Protein AF-A0A6M3L745-F1 (afdb_monomer_lite)

Secondary structure (DSSP, 8-state):
---HHHHHHHHTT----SSEEEEEEEE-S-GGG-TT-PEEEEEEEE---S---STTTTHHHHHHHHHHSTT-SEEEE--SSS-EEEEEEEEEEEEEEEEETTEEEEEEEEEEEEEEE----PPSSHHHHHTTPPP------EEEEE-TTSTTSTT-S--SS-EEEEE-

Sequence (168 aa):
GVDLSLDIANSLNAPYRAEGMLFKLSIGDYNNRTKGKPFVFWSYITHGYGGARTKSAKAVKAERAGTWIPQCDWVAMSHDHVVNVAPDVDFVPDNRGIVKDGFLSGKITAHRKMLVKTNAFLKWGGYAEMGGFPPSDLTTPLIQLLTPQSKLWETYPDKARKAVKVIV

pLDDT: mean 84.64, std 7.26, range [55.03, 94.38]

Structure (mmCIF, N/CA/C/O backbone):
data_AF-A0A6M3L745-F1
#
_entry.id   AF-A0A6M3L745-F1
#
loop_
_atom_site.group_PDB
_atom_site.id
_atom_site.type_symbol
_atom_site.label_atom_id
_atom_site.label_alt_id
_atom_site.label_comp_id
_atom_site.label_asym_id
_atom_site.label_entity_id
_atom_site.label_seq_id
_atom_site.pdbx_PDB_ins_code
_atom_site.Cartn_x
_atom_site.Cartn_y
_atom_site.Cartn_z
_atom_site.occupancy
_atom_site.B_iso_or_equiv
_atom_site.auth_seq_id
_atom_site.auth_comp_id
_atom_site.auth_asym_id
_atom_site.auth_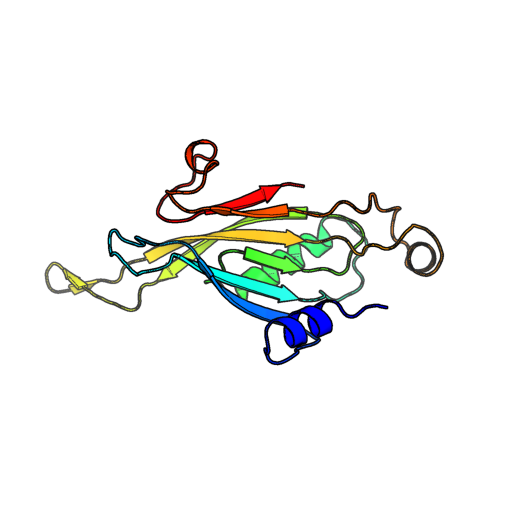atom_id
_atom_site.pdbx_PDB_model_num
ATOM 1 N N . GLY A 1 1 ? 2.906 -11.777 -23.168 1.00 55.03 1 GLY A N 1
ATOM 2 C CA . GLY A 1 1 ? 3.376 -11.911 -21.775 1.00 55.03 1 GLY A CA 1
ATOM 3 C C . GLY A 1 1 ? 2.353 -12.711 -21.001 1.00 55.03 1 GLY A C 1
ATOM 4 O O . GLY A 1 1 ? 1.221 -12.776 -21.459 1.00 55.03 1 GLY A O 1
ATOM 5 N N . VAL A 1 2 ? 2.744 -13.335 -19.890 1.00 64.19 2 VAL A N 1
ATOM 6 C CA . VAL A 1 2 ? 1.796 -14.006 -18.984 1.00 64.19 2 VAL A CA 1
ATOM 7 C C . VAL A 1 2 ? 0.968 -12.935 -18.278 1.00 64.19 2 VAL A C 1
ATOM 9 O O . VAL A 1 2 ? 1.536 -11.988 -17.732 1.00 64.19 2 VAL A O 1
ATOM 12 N N . ASP A 1 3 ? -0.355 -13.064 -18.319 1.00 71.44 3 ASP A N 1
ATOM 13 C CA . ASP A 1 3 ? -1.262 -12.172 -17.605 1.00 71.44 3 ASP A CA 1
ATOM 14 C C . ASP A 1 3 ? -1.564 -12.744 -16.219 1.00 71.44 3 ASP A C 1
ATOM 16 O O . ASP A 1 3 ? -2.533 -13.470 -16.006 1.00 71.44 3 ASP A O 1
ATOM 20 N N . LEU A 1 4 ? -0.703 -12.407 -15.260 1.00 68.38 4 LEU A N 1
ATOM 21 C CA . LEU A 1 4 ? -0.836 -12.876 -13.881 1.00 68.38 4 LEU A CA 1
ATOM 22 C C . LEU A 1 4 ? -2.155 -12.430 -13.234 1.00 68.38 4 LEU A C 1
ATOM 24 O O . LEU A 1 4 ? -2.658 -13.108 -12.343 1.00 68.38 4 LEU A O 1
ATOM 28 N N . SER A 1 5 ? -2.734 -11.308 -13.672 1.00 71.69 5 SER A N 1
ATOM 29 C CA . SER A 1 5 ? -4.024 -10.843 -13.160 1.00 71.69 5 SER A CA 1
ATOM 30 C C . SER A 1 5 ? -5.160 -11.751 -13.631 1.00 71.69 5 SER A C 1
ATOM 32 O O . SER A 1 5 ? -6.083 -12.003 -12.859 1.00 71.69 5 SER A O 1
ATOM 34 N N . LEU A 1 6 ? -5.078 -12.281 -14.857 1.00 79.69 6 LEU A N 1
ATOM 35 C CA . LEU A 1 6 ? -6.014 -13.281 -15.377 1.00 79.69 6 LEU A CA 1
ATOM 36 C C . LEU A 1 6 ? -5.876 -14.608 -14.631 1.00 79.69 6 LEU A C 1
ATOM 38 O O . LEU A 1 6 ? -6.881 -15.176 -14.208 1.00 79.69 6 LEU A O 1
ATOM 42 N N . ASP A 1 7 ? -4.647 -15.063 -14.392 1.00 82.00 7 ASP A N 1
ATOM 43 C CA . ASP A 1 7 ? -4.391 -16.310 -13.663 1.00 82.00 7 ASP A CA 1
ATOM 44 C C . ASP A 1 7 ? -4.892 -16.241 -12.212 1.00 82.00 7 ASP A C 1
ATOM 46 O O . ASP A 1 7 ? -5.526 -17.180 -11.719 1.00 82.00 7 ASP A O 1
ATOM 50 N N . ILE A 1 8 ? -4.668 -15.110 -11.531 1.00 76.31 8 ILE A N 1
ATOM 51 C CA . ILE A 1 8 ? -5.182 -14.859 -10.177 1.00 76.31 8 ILE A CA 1
ATOM 52 C C . ILE A 1 8 ? -6.710 -14.793 -10.187 1.00 76.31 8 ILE A C 1
ATOM 54 O O . ILE A 1 8 ? -7.345 -15.422 -9.342 1.00 76.31 8 ILE A O 1
ATOM 58 N N . ALA A 1 9 ? -7.310 -14.064 -11.132 1.00 81.62 9 ALA A N 1
ATOM 59 C CA . ALA A 1 9 ? -8.762 -13.955 -11.248 1.00 81.62 9 ALA A CA 1
ATOM 60 C C . ALA A 1 9 ? -9.411 -15.332 -11.458 1.00 81.62 9 ALA A C 1
ATOM 62 O O . ALA A 1 9 ? -10.344 -15.683 -10.737 1.00 81.62 9 ALA A O 1
ATOM 63 N N . ASN A 1 10 ? -8.852 -16.152 -12.353 1.00 86.31 10 ASN A N 1
ATOM 64 C CA . ASN A 1 10 ? -9.305 -17.521 -12.594 1.00 86.31 10 ASN A CA 1
ATOM 65 C C . ASN A 1 10 ? -9.157 -18.399 -11.344 1.00 86.31 10 ASN A C 1
ATOM 67 O O . ASN A 1 10 ? -10.099 -19.086 -10.955 1.00 86.31 10 ASN A O 1
ATOM 71 N N . SER A 1 11 ? -8.002 -18.338 -10.676 1.00 85.81 11 SER A N 1
ATOM 72 C CA . SER A 1 11 ? -7.726 -19.133 -9.469 1.00 85.81 11 SER A CA 1
ATOM 73 C C . SER A 1 11 ? -8.633 -18.760 -8.293 1.00 85.81 11 SER A C 1
ATOM 75 O O . SER A 1 11 ? -8.997 -19.616 -7.490 1.00 85.81 11 SER A O 1
ATOM 77 N N . LEU A 1 12 ? -9.001 -17.482 -8.182 1.00 81.25 12 LEU A N 1
ATOM 78 C CA . LEU A 1 12 ? -9.892 -16.966 -7.142 1.00 81.25 12 LEU A CA 1
ATOM 79 C C . LEU A 1 12 ? -11.374 -17.012 -7.538 1.00 81.25 12 LEU A C 1
ATOM 81 O O . LEU A 1 12 ? -12.217 -16.623 -6.729 1.00 81.25 12 LEU A O 1
ATOM 85 N N . ASN A 1 13 ? -11.695 -17.459 -8.758 1.00 85.19 13 ASN A N 1
ATOM 86 C CA . ASN A 1 13 ? -13.029 -17.369 -9.353 1.00 85.19 13 ASN A CA 1
ATOM 87 C C . ASN A 1 13 ? -13.633 -15.951 -9.230 1.00 85.19 13 ASN A C 1
ATOM 89 O O . ASN A 1 13 ? -14.792 -15.768 -8.851 1.00 85.19 13 ASN A O 1
ATOM 93 N N . ALA A 1 14 ? -12.810 -14.934 -9.491 1.00 79.81 14 ALA A N 1
ATOM 94 C CA . ALA A 1 14 ? -13.161 -13.523 -9.412 1.00 79.81 14 ALA A CA 1
ATOM 95 C C . ALA A 1 14 ? -13.202 -12.890 -10.816 1.00 79.81 14 ALA A C 1
ATOM 97 O O . ALA A 1 14 ? -12.489 -13.345 -11.710 1.00 79.81 14 ALA A O 1
ATOM 98 N N . PRO A 1 15 ? -13.994 -11.822 -11.038 1.00 81.50 15 PRO A N 1
ATOM 99 C CA . PRO A 1 15 ? -13.997 -11.114 -12.313 1.00 81.50 15 PRO A CA 1
ATOM 100 C C . PRO A 1 15 ? -12.605 -10.580 -12.663 1.00 81.50 15 PRO A C 1
ATOM 102 O O . PRO A 1 15 ? -12.002 -9.837 -11.886 1.00 81.50 15 PRO A O 1
ATOM 105 N N . TYR A 1 16 ? -12.119 -10.925 -13.852 1.00 81.19 16 TYR A N 1
ATOM 106 C CA . TYR A 1 16 ? -10.879 -10.372 -14.379 1.00 81.19 16 TYR A CA 1
ATOM 107 C C . TYR A 1 16 ? -11.068 -8.902 -14.776 1.00 81.19 16 TYR A C 1
ATOM 109 O O . TYR A 1 16 ? -12.038 -8.542 -15.447 1.00 81.19 16 TYR A O 1
ATOM 117 N N . ARG A 1 17 ? -10.123 -8.049 -14.369 1.00 78.56 17 ARG A N 1
ATOM 118 C CA . ARG A 1 17 ? -10.044 -6.640 -14.769 1.00 78.56 17 ARG A CA 1
ATOM 119 C C . ARG A 1 17 ? -8.616 -6.286 -15.152 1.00 78.56 17 ARG A C 1
ATOM 121 O O . ARG A 1 17 ? -7.735 -6.263 -14.296 1.00 78.56 17 ARG A O 1
ATOM 128 N N . ALA A 1 18 ? -8.410 -5.983 -16.428 1.00 75.25 18 ALA A N 1
ATOM 129 C CA . ALA A 1 18 ? -7.088 -5.728 -16.989 1.00 75.25 18 ALA A CA 1
ATOM 130 C C . ALA A 1 18 ? -6.465 -4.406 -16.503 1.00 75.25 18 ALA A C 1
ATOM 132 O O . ALA A 1 18 ? -5.245 -4.280 -16.423 1.00 75.25 18 ALA A O 1
ATOM 133 N N . GLU A 1 19 ? -7.284 -3.398 -16.183 1.00 80.44 19 GLU A N 1
ATOM 134 C CA . GLU A 1 19 ? -6.805 -2.025 -15.962 1.00 80.44 19 GLU A CA 1
ATOM 135 C C . GLU A 1 19 ? -6.378 -1.761 -14.512 1.00 80.44 19 GLU A C 1
ATOM 137 O O . GLU A 1 19 ? -5.488 -0.949 -14.223 1.00 80.44 19 GLU A O 1
ATOM 142 N N . GLY A 1 20 ? -7.036 -2.437 -13.577 1.00 81.38 20 GLY A N 1
ATOM 143 C CA . GLY A 1 20 ? -6.809 -2.266 -12.156 1.00 81.38 20 GLY A CA 1
ATOM 144 C C . GLY A 1 20 ? -7.847 -2.988 -11.317 1.00 81.38 20 GLY A C 1
ATOM 145 O O . GLY A 1 20 ? -8.923 -3.362 -11.788 1.00 81.38 20 GLY A O 1
ATOM 146 N N . MET A 1 21 ? -7.507 -3.190 -10.051 1.00 84.12 21 MET A N 1
ATOM 147 C CA . MET A 1 21 ? -8.254 -4.073 -9.175 1.00 84.12 21 MET A CA 1
ATOM 148 C C . MET A 1 21 ? -8.259 -3.552 -7.745 1.00 84.12 21 MET A C 1
ATOM 150 O O . MET A 1 21 ? -7.210 -3.288 -7.157 1.00 84.12 21 MET A O 1
ATOM 154 N N . LEU A 1 22 ? -9.467 -3.390 -7.206 1.00 87.25 22 LEU A N 1
ATOM 155 C CA . LEU A 1 22 ? -9.713 -3.086 -5.802 1.00 87.25 22 LEU A CA 1
ATOM 156 C C . LEU A 1 22 ? -10.032 -4.396 -5.084 1.00 87.25 22 LEU A C 1
ATOM 158 O O . LEU A 1 22 ? -11.028 -5.048 -5.395 1.00 87.25 22 LEU A O 1
ATOM 162 N N . PHE A 1 23 ? -9.207 -4.765 -4.114 1.00 85.06 23 PHE A N 1
ATOM 163 C CA . PHE A 1 23 ? -9.375 -5.987 -3.347 1.00 85.06 23 PHE A CA 1
ATOM 164 C C . PHE A 1 23 ? -9.746 -5.713 -1.904 1.00 85.06 23 PHE A C 1
ATOM 166 O O . PHE A 1 23 ? -9.253 -4.777 -1.274 1.00 85.06 23 PHE A O 1
ATOM 173 N N . LYS A 1 24 ? -10.556 -6.624 -1.366 1.00 90.56 24 LYS A N 1
ATOM 174 C CA . LYS A 1 24 ? -10.838 -6.751 0.058 1.00 90.56 24 LYS A CA 1
ATOM 175 C C . LYS A 1 24 ? -10.308 -8.091 0.550 1.00 90.56 24 LYS A C 1
ATOM 177 O O . LYS A 1 24 ? -10.914 -9.129 0.300 1.00 90.56 24 LYS A O 1
ATOM 182 N N . LEU A 1 25 ? -9.211 -8.069 1.291 1.00 89.75 25 LEU A N 1
ATOM 183 C CA . LEU A 1 25 ? -8.631 -9.258 1.907 1.00 89.75 25 LEU A CA 1
ATOM 184 C C . LEU A 1 25 ? -9.111 -9.358 3.352 1.00 89.75 25 LEU A C 1
ATOM 186 O O . LEU A 1 25 ? -8.969 -8.412 4.120 1.00 89.75 25 LEU A O 1
ATOM 190 N N . SER A 1 26 ? -9.705 -10.491 3.722 1.00 91.31 26 SER A N 1
ATOM 191 C CA . SER A 1 26 ? -10.168 -10.750 5.090 1.00 91.31 26 SER A CA 1
ATOM 192 C C . SER A 1 26 ? -9.352 -11.896 5.678 1.00 91.31 26 SER A C 1
ATOM 194 O O . SER A 1 26 ? -9.469 -13.022 5.207 1.00 91.31 26 SER A O 1
ATOM 196 N N . ILE A 1 27 ? -8.505 -11.606 6.666 1.00 88.88 27 ILE A N 1
ATOM 197 C CA . ILE A 1 27 ? -7.562 -12.571 7.248 1.00 88.88 27 ILE A CA 1
ATOM 198 C C . ILE A 1 27 ? -7.554 -12.505 8.778 1.00 88.88 27 ILE A C 1
ATOM 200 O O . ILE A 1 27 ? -7.837 -11.465 9.375 1.00 88.88 27 ILE A O 1
ATOM 204 N N . GLY A 1 28 ? -7.187 -13.617 9.412 1.00 86.69 28 GLY A N 1
ATOM 205 C CA . GLY A 1 28 ? -7.104 -13.726 10.868 1.00 86.69 28 GLY A CA 1
ATOM 206 C C . GLY A 1 28 ? -8.467 -13.758 11.564 1.00 86.69 28 GLY A C 1
ATOM 207 O O . GLY A 1 28 ? -9.504 -13.957 10.935 1.00 86.69 28 GLY A O 1
ATOM 208 N N . ASP A 1 29 ? -8.446 -13.569 12.880 1.00 88.12 29 ASP A N 1
ATOM 209 C CA . ASP A 1 29 ? -9.623 -13.587 13.752 1.00 88.12 29 ASP A CA 1
ATOM 210 C C . ASP A 1 29 ? -9.425 -12.608 14.927 1.00 88.12 29 ASP A C 1
ATOM 212 O O . ASP A 1 29 ? -8.327 -12.093 15.137 1.00 88.12 29 ASP A O 1
ATOM 216 N N . TYR A 1 30 ? -10.472 -12.362 15.714 1.00 86.81 30 TYR A N 1
ATOM 217 C CA . TYR A 1 30 ? -10.471 -11.490 16.891 1.00 86.81 30 TYR A CA 1
ATOM 218 C C . TYR A 1 30 ? -10.254 -10.004 16.588 1.00 86.81 30 TYR A C 1
ATOM 220 O O . TYR A 1 30 ? -9.797 -9.238 17.445 1.00 86.81 30 TYR A O 1
ATOM 228 N N . ASN A 1 31 ? -10.650 -9.550 15.399 1.00 83.62 31 ASN A N 1
ATOM 229 C CA . ASN A 1 31 ? -10.696 -8.125 15.109 1.00 83.62 31 ASN A CA 1
ATOM 230 C C . ASN A 1 31 ? -11.631 -7.416 16.107 1.00 83.62 31 ASN A C 1
ATOM 232 O O . ASN A 1 31 ? -12.753 -7.857 16.366 1.00 83.62 31 ASN A O 1
ATOM 236 N N . ASN A 1 32 ? -11.144 -6.329 16.709 1.00 81.62 32 ASN A N 1
ATOM 237 C CA . ASN A 1 32 ? -11.826 -5.597 17.777 1.00 81.62 32 ASN A CA 1
ATOM 238 C C . ASN A 1 32 ? -12.306 -6.501 18.935 1.00 81.62 32 ASN A C 1
ATOM 240 O O . ASN A 1 32 ? -13.418 -6.343 19.436 1.00 81.62 32 ASN A O 1
ATOM 244 N N . ARG A 1 33 ? -11.479 -7.483 19.331 1.00 80.69 33 ARG A N 1
ATOM 245 C CA . ARG A 1 33 ? -11.756 -8.445 20.419 1.00 80.69 33 ARG A CA 1
ATOM 246 C C . ARG A 1 33 ? -13.007 -9.308 20.194 1.00 80.69 33 ARG A C 1
ATOM 248 O O . ARG A 1 33 ? -13.498 -9.928 21.131 1.00 80.69 33 ARG A O 1
ATOM 255 N N . THR A 1 34 ? -13.520 -9.363 18.966 1.00 86.06 34 THR A N 1
ATOM 256 C CA . THR A 1 34 ? -14.723 -10.128 18.630 1.00 86.06 34 THR A CA 1
ATOM 257 C C . THR A 1 34 ? -14.328 -11.417 17.919 1.00 86.06 34 THR A C 1
ATOM 259 O O . THR A 1 34 ? -13.787 -11.373 16.817 1.00 86.06 34 THR A O 1
ATOM 262 N N . LYS A 1 35 ?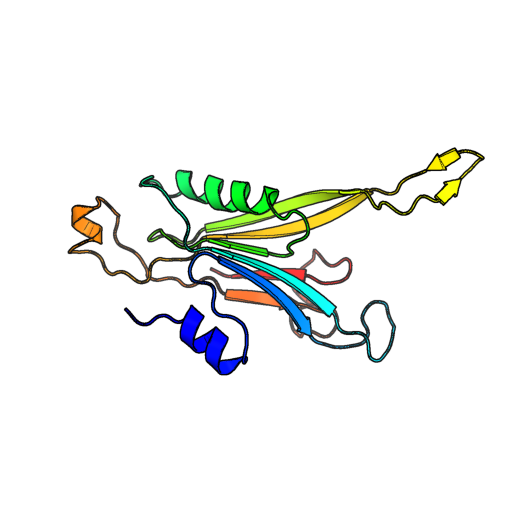 -14.604 -12.567 18.541 1.00 89.19 35 LYS A N 1
ATOM 263 C CA . LYS A 1 35 ? -14.358 -13.888 17.943 1.00 89.19 35 LYS A CA 1
ATOM 264 C C . LYS A 1 35 ? -15.168 -14.066 16.650 1.00 89.19 35 LYS A C 1
ATOM 266 O O . LYS A 1 35 ? -16.318 -13.635 16.574 1.00 89.19 35 LYS A O 1
ATOM 271 N N . GLY A 1 36 ? -14.579 -14.707 15.647 1.00 88.88 36 GLY A N 1
ATOM 272 C CA . GLY A 1 36 ? -15.146 -14.898 14.311 1.00 88.88 36 GLY A CA 1
ATOM 273 C C . GLY A 1 36 ? -15.104 -13.655 13.412 1.00 88.88 36 GLY A C 1
ATOM 274 O O . GLY A 1 36 ? -15.713 -13.664 12.341 1.00 88.88 36 GLY A O 1
ATOM 275 N N . LYS A 1 37 ? -14.444 -12.563 13.826 1.00 90.69 37 LYS A N 1
ATOM 276 C CA . LYS A 1 37 ? -14.330 -11.339 13.017 1.00 90.69 37 LYS A CA 1
ATOM 277 C C . LYS A 1 37 ? -12.912 -11.201 12.455 1.00 90.69 37 LYS A C 1
ATOM 279 O O . LYS A 1 37 ? -11.987 -10.945 13.228 1.00 90.69 37 LYS A O 1
ATOM 284 N N . PRO A 1 38 ? -12.732 -11.294 11.124 1.00 92.00 38 PRO A N 1
ATOM 285 C CA . PRO A 1 38 ? -11.421 -11.146 10.509 1.00 92.00 38 PRO A CA 1
ATOM 286 C C . PRO A 1 38 ? -10.970 -9.683 10.460 1.00 92.00 38 PRO A C 1
ATOM 288 O O . PRO A 1 38 ? -11.773 -8.740 10.509 1.00 92.00 38 PRO A O 1
ATOM 291 N N . PHE A 1 39 ? -9.663 -9.489 10.307 1.00 91.81 39 PHE A N 1
ATOM 292 C CA . PHE A 1 39 ? -9.093 -8.209 9.909 1.00 91.81 39 PHE A CA 1
ATOM 293 C C . PHE A 1 39 ? -9.301 -8.018 8.413 1.00 91.81 39 PHE A C 1
ATOM 295 O O . PHE A 1 39 ? -9.008 -8.903 7.614 1.00 91.81 39 PHE A O 1
ATOM 302 N N . VAL A 1 40 ? -9.821 -6.853 8.038 1.00 91.94 40 VAL A N 1
ATOM 303 C CA . VAL A 1 40 ? -10.079 -6.501 6.640 1.00 91.94 40 VAL A CA 1
ATOM 304 C C . VAL A 1 40 ? -8.991 -5.558 6.167 1.00 91.94 40 VAL A C 1
ATOM 306 O O . VAL A 1 40 ? -8.769 -4.539 6.819 1.00 91.94 40 VAL A O 1
ATOM 309 N N . PHE A 1 41 ? -8.374 -5.860 5.032 1.00 92.19 41 PHE A N 1
ATOM 310 C CA . PHE A 1 41 ? -7.435 -5.001 4.326 1.00 92.19 41 PHE A CA 1
ATOM 311 C C . PHE A 1 41 ? -8.002 -4.642 2.957 1.00 92.19 41 PHE A C 1
ATOM 313 O O . PHE A 1 41 ? -8.455 -5.522 2.226 1.00 92.19 41 PHE A O 1
ATOM 320 N N . TRP A 1 42 ? -7.974 -3.361 2.620 1.00 93.69 42 TRP A N 1
ATOM 321 C CA . TRP A 1 42 ? -8.352 -2.863 1.304 1.00 93.69 42 TRP A CA 1
ATOM 322 C C . TRP A 1 42 ? -7.112 -2.489 0.515 1.00 93.69 42 TRP A C 1
ATOM 324 O O . TRP A 1 42 ? -6.204 -1.852 1.052 1.00 93.69 42 TRP A O 1
ATOM 334 N N . SER A 1 43 ? -7.074 -2.858 -0.759 1.00 92.81 43 SER A N 1
ATOM 335 C CA . SER A 1 43 ? -5.959 -2.499 -1.622 1.00 92.81 43 SER A CA 1
ATOM 336 C C . SER A 1 43 ? -6.373 -2.188 -3.036 1.00 92.81 43 SER A C 1
ATOM 338 O O . SER A 1 43 ? -7.323 -2.764 -3.551 1.00 92.81 43 SER A O 1
ATOM 340 N N . TYR A 1 44 ? -5.626 -1.296 -3.674 1.00 91.88 44 TYR A N 1
ATOM 341 C CA . TYR A 1 44 ? -5.819 -0.971 -5.078 1.00 91.88 44 TYR A CA 1
ATOM 342 C C . TYR A 1 44 ? -4.537 -1.232 -5.855 1.00 91.88 44 TYR A C 1
ATOM 344 O O . TYR A 1 44 ? -3.471 -0.782 -5.442 1.00 91.88 44 TYR A O 1
ATOM 352 N N . ILE A 1 45 ? -4.632 -1.953 -6.968 1.00 89.62 45 ILE A N 1
ATOM 353 C CA . ILE A 1 45 ? -3.501 -2.228 -7.857 1.00 89.62 45 ILE A CA 1
ATOM 354 C C . ILE A 1 45 ? -3.847 -1.761 -9.264 1.00 89.62 45 ILE A C 1
ATOM 356 O O . ILE A 1 45 ? -4.952 -2.012 -9.735 1.00 89.62 45 ILE A O 1
ATOM 360 N N . THR A 1 46 ? -2.915 -1.111 -9.956 1.00 87.38 46 THR A N 1
ATOM 361 C CA . THR A 1 46 ? -3.086 -0.731 -11.366 1.00 87.38 46 THR A CA 1
ATOM 362 C C . THR A 1 46 ? -1.761 -0.776 -12.128 1.00 87.38 46 THR A C 1
ATOM 364 O O . THR A 1 46 ? -0.685 -0.661 -11.539 1.00 87.38 46 THR A O 1
ATOM 367 N N . HIS A 1 47 ? -1.827 -0.946 -13.452 1.00 81.56 47 HIS A N 1
ATOM 368 C CA . HIS A 1 47 ? -0.647 -1.018 -14.318 1.00 81.56 47 HIS A CA 1
ATOM 369 C C . HIS A 1 47 ? 0.165 0.284 -14.357 1.00 81.56 47 HIS A C 1
ATOM 371 O O . HIS A 1 47 ? 1.337 0.235 -14.691 1.00 81.56 47 HIS A O 1
ATOM 377 N N . GLY A 1 48 ? -0.418 1.426 -13.985 1.00 78.00 48 GLY A N 1
ATOM 378 C CA . GLY A 1 48 ? 0.223 2.730 -14.146 1.00 78.00 48 GLY A CA 1
ATOM 379 C C . GLY A 1 48 ? 0.144 3.243 -15.587 1.00 78.00 48 GLY A C 1
ATOM 380 O O . GLY A 1 48 ? -0.361 2.581 -16.487 1.00 78.00 48 GLY A O 1
ATOM 381 N N . TYR A 1 49 ? 0.545 4.497 -15.796 1.00 78.19 49 TYR A N 1
ATOM 382 C CA . TYR A 1 49 ? 0.402 5.169 -17.093 1.00 78.19 49 TYR A CA 1
ATOM 383 C C . TYR A 1 49 ? 1.478 6.240 -17.321 1.00 78.19 49 TYR A C 1
ATOM 385 O O . TYR A 1 49 ? 2.172 6.683 -16.397 1.00 78.19 49 TYR A O 1
ATOM 393 N N . GLY A 1 50 ? 1.592 6.712 -18.567 1.00 76.19 50 GLY A N 1
ATOM 394 C CA . GLY A 1 50 ? 2.423 7.840 -19.020 1.00 76.19 50 GLY A CA 1
ATOM 395 C C . GLY A 1 50 ? 3.933 7.570 -19.148 1.00 76.19 50 GLY A C 1
ATOM 396 O O . GLY A 1 50 ? 4.430 6.532 -18.733 1.00 76.19 50 GLY A O 1
ATOM 397 N N . GLY A 1 51 ? 4.683 8.535 -19.696 1.00 72.88 51 GLY A N 1
ATOM 398 C CA . GLY A 1 51 ? 6.069 8.335 -20.167 1.00 72.88 51 GLY A CA 1
ATOM 399 C C . GLY A 1 51 ? 7.198 8.954 -19.330 1.00 72.88 51 GLY A C 1
ATOM 400 O O . GLY A 1 51 ? 8.280 9.183 -19.857 1.00 72.88 51 GLY A O 1
ATOM 401 N N . ALA A 1 52 ? 6.968 9.289 -18.058 1.00 73.88 52 ALA A N 1
ATOM 402 C CA . ALA A 1 52 ? 8.034 9.859 -17.225 1.00 73.88 52 ALA A CA 1
ATOM 403 C C . ALA A 1 52 ? 9.170 8.841 -16.983 1.00 73.88 52 ALA A C 1
ATOM 405 O O . ALA A 1 52 ? 8.901 7.678 -16.697 1.00 73.88 52 ALA A O 1
ATOM 406 N N . ARG A 1 53 ? 10.426 9.290 -17.100 1.00 73.31 53 ARG A N 1
ATOM 407 C CA . ARG A 1 53 ? 11.628 8.428 -17.107 1.00 73.31 53 ARG A CA 1
ATOM 408 C C . ARG A 1 53 ? 12.470 8.510 -15.831 1.00 73.31 53 ARG A C 1
ATOM 410 O O . ARG A 1 53 ? 13.433 7.769 -15.671 1.00 73.31 53 ARG A O 1
ATOM 417 N N . THR A 1 54 ? 12.132 9.420 -14.920 1.00 77.00 54 THR A N 1
ATOM 418 C CA . THR A 1 54 ? 12.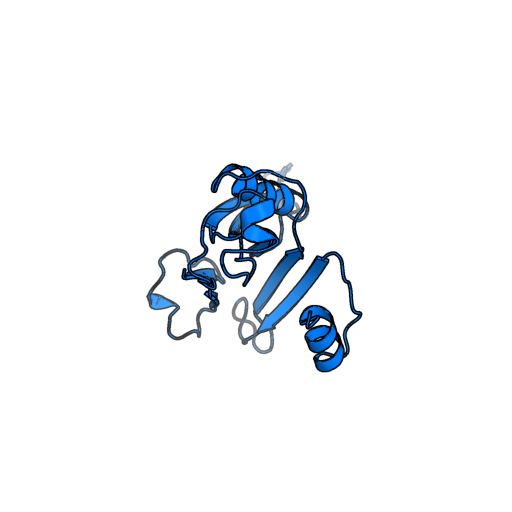865 9.605 -13.661 1.00 77.00 54 THR A CA 1
ATOM 419 C C . THR A 1 54 ? 12.226 8.798 -12.535 1.00 77.00 54 THR A C 1
ATOM 421 O O . THR A 1 54 ? 11.008 8.610 -12.496 1.00 77.00 54 THR A O 1
ATOM 424 N N . LYS A 1 55 ? 13.053 8.334 -11.587 1.00 74.00 55 LYS A N 1
ATOM 425 C CA . LYS A 1 55 ? 12.626 7.467 -10.473 1.00 74.00 55 LYS A CA 1
ATOM 426 C C . LYS A 1 55 ? 11.438 8.060 -9.697 1.00 74.00 55 LYS A C 1
ATOM 428 O O . LYS A 1 55 ? 10.464 7.351 -9.437 1.00 74.00 55 LYS A O 1
ATOM 433 N N . SER A 1 56 ? 11.496 9.363 -9.407 1.00 76.44 56 SER A N 1
ATOM 434 C CA . SER A 1 56 ? 10.543 10.064 -8.536 1.00 76.44 56 SER A CA 1
ATOM 435 C C . SER A 1 56 ? 9.279 10.567 -9.238 1.00 76.44 56 SER A C 1
ATOM 437 O O . SER A 1 56 ? 8.221 10.579 -8.618 1.00 76.44 56 SER A O 1
ATOM 439 N N . ALA A 1 57 ? 9.325 10.916 -10.532 1.00 75.44 57 ALA A N 1
ATOM 440 C CA . ALA A 1 57 ? 8.162 11.476 -11.249 1.00 75.44 57 ALA A CA 1
ATOM 441 C C . ALA A 1 57 ? 6.950 10.528 -11.301 1.00 75.44 57 ALA A C 1
ATOM 443 O O . ALA A 1 57 ? 5.832 10.915 -11.639 1.00 75.44 57 ALA A O 1
ATOM 444 N N . LYS A 1 58 ? 7.186 9.258 -10.996 1.00 74.12 58 LYS A N 1
ATOM 445 C CA . LYS A 1 58 ? 6.202 8.187 -11.049 1.00 74.12 58 LYS A CA 1
ATOM 446 C C . LYS A 1 58 ? 5.751 7.724 -9.671 1.00 74.12 58 LYS A C 1
ATOM 448 O O . LYS A 1 58 ? 4.631 7.242 -9.557 1.00 74.12 58 LYS A O 1
ATOM 453 N N . ALA A 1 59 ? 6.547 7.974 -8.629 1.00 83.69 59 ALA A N 1
ATOM 454 C CA . ALA A 1 59 ? 6.083 7.873 -7.245 1.00 83.69 59 ALA A CA 1
ATOM 455 C C . ALA A 1 59 ? 4.878 8.806 -7.009 1.00 83.69 59 ALA A C 1
ATOM 457 O O . ALA A 1 59 ? 3.874 8.384 -6.447 1.00 83.69 59 ALA A O 1
ATOM 458 N N . VAL A 1 60 ? 4.909 10.005 -7.605 1.00 87.50 60 VAL A N 1
ATOM 459 C CA . VAL A 1 60 ? 3.787 10.967 -7.620 1.00 87.50 60 VAL A CA 1
ATOM 460 C C . VAL A 1 60 ? 2.496 10.366 -8.199 1.00 87.50 60 VAL A C 1
ATOM 462 O O . VAL A 1 60 ? 1.389 10.760 -7.840 1.00 87.50 60 VAL A O 1
ATOM 465 N N . LYS A 1 61 ? 2.590 9.390 -9.112 1.00 86.56 61 LYS A N 1
ATOM 466 C CA . LYS A 1 61 ? 1.395 8.736 -9.667 1.00 86.56 61 LYS A CA 1
ATOM 467 C C . LYS A 1 61 ? 0.799 7.720 -8.706 1.00 86.56 61 LYS A C 1
ATOM 469 O O . LYS A 1 61 ? -0.422 7.640 -8.626 1.00 86.56 61 LYS A O 1
ATOM 474 N N . ALA A 1 62 ? 1.639 6.983 -7.979 1.00 88.31 62 ALA A N 1
ATOM 475 C CA . ALA A 1 62 ? 1.179 6.106 -6.908 1.00 88.31 62 ALA A CA 1
ATOM 476 C C . ALA A 1 62 ? 0.487 6.921 -5.803 1.00 88.31 62 ALA A C 1
ATOM 478 O O . ALA A 1 62 ? -0.603 6.551 -5.380 1.00 88.31 62 ALA A O 1
ATOM 479 N N . GLU A 1 63 ? 1.051 8.074 -5.433 1.00 90.81 63 GLU A N 1
ATOM 480 C CA . GLU A 1 63 ? 0.420 9.055 -4.537 1.00 90.81 63 GLU A CA 1
ATOM 481 C C . GLU A 1 63 ? -0.937 9.525 -5.072 1.00 90.81 63 GLU A C 1
ATOM 483 O O . GLU A 1 63 ? -1.951 9.400 -4.390 1.00 90.81 63 GLU A O 1
ATOM 488 N N . ARG A 1 64 ? -1.003 9.953 -6.339 1.00 90.19 64 ARG A N 1
ATOM 489 C CA . ARG A 1 64 ? -2.267 10.366 -6.963 1.00 90.19 64 ARG A CA 1
ATOM 490 C C . ARG A 1 64 ? -3.310 9.247 -7.004 1.00 90.19 64 ARG A C 1
ATOM 492 O O . ARG A 1 64 ? -4.484 9.523 -6.809 1.00 90.19 64 ARG A O 1
ATOM 499 N N . ALA A 1 65 ? -2.916 7.999 -7.250 1.00 89.19 65 ALA A N 1
ATOM 500 C CA . ALA A 1 65 ? -3.840 6.868 -7.160 1.00 89.19 65 ALA A CA 1
ATOM 501 C C . ALA A 1 65 ? -4.294 6.616 -5.712 1.00 89.19 65 ALA A C 1
ATOM 503 O O . ALA A 1 65 ? -5.447 6.255 -5.479 1.00 89.19 65 ALA A O 1
ATOM 504 N N . GLY A 1 66 ? -3.409 6.860 -4.742 1.00 90.12 66 GLY A N 1
ATOM 505 C CA . GLY A 1 66 ? -3.707 6.851 -3.313 1.00 90.12 66 GLY A CA 1
ATOM 506 C C . GLY A 1 66 ? -4.851 7.784 -2.919 1.00 90.12 66 GLY A C 1
ATOM 507 O O . GLY A 1 66 ? -5.644 7.415 -2.052 1.00 90.12 66 GLY A O 1
ATOM 508 N N . THR A 1 67 ? -4.989 8.935 -3.585 1.00 90.69 67 THR A N 1
ATOM 509 C CA . THR A 1 67 ? -6.064 9.901 -3.298 1.00 90.69 67 THR A CA 1
ATOM 510 C C . THR A 1 67 ? -7.414 9.516 -3.902 1.00 90.69 67 THR A C 1
ATOM 512 O O . THR A 1 67 ? -8.448 9.965 -3.413 1.00 90.69 67 THR A O 1
ATOM 515 N N . TRP A 1 68 ? -7.449 8.659 -4.929 1.00 89.31 68 TRP A N 1
ATOM 516 C CA . TRP A 1 68 ? -8.708 8.210 -5.541 1.00 89.31 68 TRP A CA 1
ATOM 517 C C . TRP A 1 68 ? -9.513 7.305 -4.613 1.00 89.31 68 TRP A C 1
ATOM 519 O O . TRP A 1 68 ? -10.742 7.336 -4.625 1.00 89.31 68 TRP A O 1
ATOM 529 N N . ILE A 1 69 ? -8.815 6.486 -3.822 1.00 85.88 69 ILE A N 1
ATOM 530 C CA . ILE A 1 69 ? -9.419 5.529 -2.894 1.00 85.88 69 ILE A CA 1
ATOM 531 C C . ILE A 1 69 ? -8.731 5.688 -1.529 1.00 85.88 69 ILE A C 1
ATOM 533 O O . ILE A 1 69 ? -7.862 4.888 -1.162 1.00 85.88 69 ILE A O 1
ATOM 537 N N . PRO A 1 70 ? -9.100 6.726 -0.752 1.00 84.31 70 PRO A N 1
ATOM 538 C CA . PRO A 1 70 ? -8.387 7.096 0.468 1.00 84.31 70 PRO A CA 1
ATOM 539 C C . PRO A 1 70 ? -8.379 5.982 1.531 1.00 84.31 70 PRO A C 1
ATOM 541 O O . PRO A 1 70 ? -7.449 5.845 2.315 1.00 84.31 70 PRO A O 1
ATOM 544 N N . GLN A 1 71 ? -9.390 5.115 1.513 1.00 87.44 71 GLN A N 1
ATOM 545 C CA . GLN A 1 71 ? -9.593 4.060 2.510 1.00 87.44 71 GLN A CA 1
ATOM 546 C C . GLN A 1 71 ? -8.755 2.791 2.264 1.00 87.44 71 GLN A C 1
ATOM 548 O O . GLN A 1 71 ? -8.807 1.863 3.073 1.00 87.44 71 GLN A O 1
ATOM 553 N N . CYS A 1 72 ? -7.990 2.719 1.170 1.00 93.25 72 CYS A N 1
ATOM 554 C CA . CYS A 1 72 ? -7.066 1.609 0.937 1.00 93.25 72 CYS A CA 1
ATOM 555 C C . CYS A 1 72 ? -5.926 1.616 1.964 1.00 93.25 72 CYS A C 1
ATOM 557 O O . CYS A 1 72 ? -5.352 2.660 2.262 1.00 93.25 72 CYS A O 1
ATOM 559 N N . ASP A 1 73 ? -5.569 0.444 2.485 1.00 93.38 73 ASP A N 1
ATOM 560 C CA . ASP A 1 73 ? -4.416 0.248 3.373 1.00 93.38 73 ASP A CA 1
ATOM 561 C C . ASP A 1 73 ? -3.093 0.222 2.593 1.00 93.38 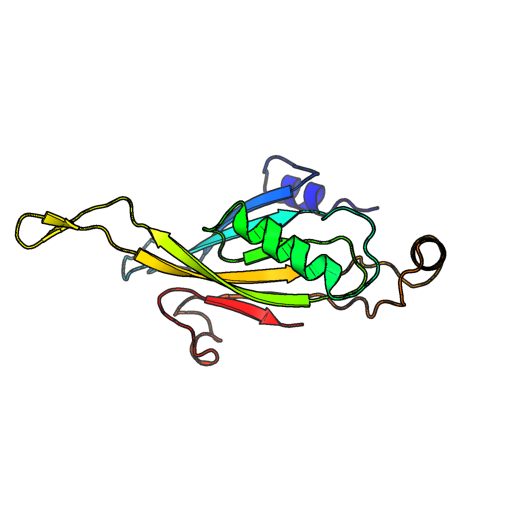73 ASP A C 1
ATOM 563 O O . ASP A 1 73 ? -2.030 0.536 3.127 1.00 93.38 73 ASP A O 1
ATOM 567 N N . TRP A 1 74 ? -3.149 -0.143 1.313 1.00 94.06 74 TRP A N 1
ATOM 568 C CA . TRP A 1 74 ? -2.038 0.022 0.387 1.00 94.06 74 TRP A CA 1
ATOM 569 C C . TRP A 1 74 ? -2.516 0.204 -1.046 1.00 94.06 74 TRP A C 1
ATOM 571 O O . TRP A 1 74 ? -3.574 -0.287 -1.443 1.00 94.06 74 TRP A O 1
ATOM 581 N N . VAL A 1 75 ? -1.715 0.917 -1.826 1.00 93.88 75 VAL A N 1
ATOM 582 C CA . VAL A 1 75 ? -1.937 1.118 -3.254 1.00 93.88 75 VAL A CA 1
ATOM 583 C C . VAL A 1 75 ? -0.672 0.724 -3.986 1.00 93.88 75 VAL A C 1
ATOM 585 O O . VAL A 1 75 ? 0.395 1.231 -3.658 1.00 93.88 75 VAL A O 1
ATOM 588 N N . ALA A 1 76 ? -0.786 -0.179 -4.956 1.00 91.56 76 ALA A N 1
ATOM 589 C CA . ALA A 1 76 ? 0.318 -0.586 -5.804 1.00 91.56 76 ALA A CA 1
ATOM 590 C C . ALA A 1 76 ? 0.133 -0.098 -7.239 1.00 91.56 76 ALA A C 1
ATOM 592 O O . ALA A 1 76 ? -0.943 -0.200 -7.829 1.00 91.56 76 ALA A O 1
ATOM 593 N N . MET A 1 77 ? 1.208 0.403 -7.824 1.00 88.88 77 MET A N 1
ATOM 594 C CA . MET A 1 77 ? 1.245 0.793 -9.222 1.00 88.88 77 MET A CA 1
ATOM 595 C C . MET A 1 77 ? 2.490 0.207 -9.876 1.00 88.88 77 MET A C 1
ATOM 597 O O . MET A 1 77 ? 3.600 0.420 -9.387 1.00 88.88 77 MET A O 1
ATOM 601 N N . SER A 1 78 ? 2.303 -0.522 -10.974 1.00 79.25 78 SER A N 1
ATOM 602 C CA . SER A 1 78 ? 3.413 -0.948 -11.834 1.00 79.25 78 SER A CA 1
ATOM 603 C C . SER A 1 78 ? 3.710 0.120 -12.891 1.00 79.25 78 SER A C 1
ATOM 605 O O . SER A 1 78 ? 3.154 1.211 -12.801 1.00 79.25 78 SER A O 1
ATOM 607 N N . HIS A 1 79 ? 4.633 -0.162 -13.819 1.00 73.06 79 HIS A N 1
ATOM 608 C CA . HIS A 1 79 ? 4.926 0.532 -15.100 1.00 73.06 79 HIS A CA 1
ATOM 609 C C . HIS A 1 79 ? 6.428 0.756 -15.293 1.00 73.06 79 HIS A C 1
ATOM 611 O O . HIS A 1 79 ? 6.906 0.785 -16.424 1.00 73.06 79 HIS A O 1
ATOM 617 N N . ASP A 1 80 ? 7.187 0.930 -14.210 1.00 66.00 80 ASP A N 1
ATOM 618 C CA . ASP A 1 80 ? 8.574 1.381 -14.304 1.00 66.00 80 ASP A CA 1
ATOM 619 C C . ASP A 1 80 ? 9.579 0.369 -13.747 1.00 66.00 80 ASP A C 1
ATOM 621 O O . ASP A 1 80 ? 9.273 -0.484 -12.924 1.00 66.00 80 ASP A O 1
ATOM 625 N N . HIS A 1 81 ? 10.833 0.543 -14.148 1.00 73.69 81 HIS A N 1
ATOM 626 C CA . HIS A 1 81 ? 11.949 -0.360 -13.877 1.00 73.69 81 HIS A CA 1
ATOM 627 C C . HIS A 1 81 ? 12.583 -0.187 -12.480 1.00 73.69 81 HIS A C 1
ATOM 629 O O . HIS A 1 81 ? 13.709 -0.631 -12.255 1.00 73.69 81 HIS A O 1
ATOM 635 N N . VAL A 1 82 ? 11.912 0.524 -11.563 1.00 78.81 82 VAL A N 1
ATOM 636 C CA . VAL A 1 82 ? 12.450 0.900 -10.244 1.00 78.81 82 VAL A CA 1
ATOM 637 C C . VAL A 1 82 ? 11.349 0.882 -9.192 1.00 78.81 82 VAL A C 1
ATOM 639 O O . VAL A 1 82 ? 10.318 1.539 -9.362 1.00 78.81 82 VAL A O 1
ATOM 642 N N . VAL A 1 83 ? 11.631 0.207 -8.078 1.00 87.19 83 VAL A N 1
ATOM 643 C CA . VAL A 1 83 ? 10.758 0.128 -6.903 1.00 87.19 83 VAL A CA 1
ATOM 644 C C . VAL A 1 83 ? 10.818 1.421 -6.090 1.00 87.19 83 VAL A C 1
ATOM 646 O O . VAL A 1 83 ? 11.877 2.025 -5.913 1.00 87.19 83 VAL A O 1
ATOM 649 N N . ASN A 1 84 ? 9.673 1.857 -5.575 1.00 89.25 84 ASN A N 1
ATOM 650 C CA . ASN A 1 84 ? 9.599 2.937 -4.596 1.00 89.25 84 ASN A CA 1
ATOM 651 C C . ASN A 1 84 ? 8.471 2.659 -3.603 1.00 89.25 84 ASN A C 1
ATOM 653 O O . ASN A 1 84 ? 7.426 2.134 -3.976 1.00 89.25 84 ASN A O 1
ATOM 657 N N . VAL A 1 85 ? 8.690 3.007 -2.342 1.00 91.88 85 VAL A N 1
ATOM 658 C CA . VAL A 1 85 ? 7.706 2.828 -1.281 1.00 91.88 85 VAL A CA 1
ATOM 659 C C . VAL A 1 85 ? 7.655 4.110 -0.474 1.00 91.88 85 VAL A C 1
ATOM 661 O O . VAL A 1 85 ? 8.689 4.590 -0.013 1.00 91.88 85 VAL A O 1
ATOM 664 N N . ALA A 1 86 ? 6.453 4.637 -0.280 1.00 92.12 86 ALA A N 1
ATOM 665 C CA . ALA A 1 86 ? 6.222 5.809 0.545 1.00 92.12 86 ALA A CA 1
ATOM 666 C C . ALA A 1 86 ? 5.017 5.562 1.460 1.00 92.12 86 ALA A C 1
ATOM 668 O O . ALA A 1 86 ? 3.968 5.122 0.986 1.00 92.12 86 ALA A O 1
ATOM 669 N N . PRO A 1 87 ? 5.136 5.794 2.774 1.00 92.12 87 PRO A N 1
ATOM 670 C CA . PRO A 1 87 ? 3.966 5.836 3.629 1.00 92.12 87 PRO A CA 1
ATOM 671 C C . PRO A 1 87 ? 3.182 7.128 3.405 1.00 92.12 87 PRO A C 1
ATOM 673 O O . PRO A 1 87 ? 3.774 8.177 3.171 1.00 92.12 87 PRO A O 1
ATOM 676 N N . ASP A 1 88 ? 1.869 7.052 3.570 1.00 92.06 88 ASP A N 1
ATOM 677 C CA . ASP A 1 88 ? 0.967 8.198 3.481 1.00 92.06 88 ASP A CA 1
ATOM 678 C C . ASP A 1 88 ? -0.117 8.109 4.570 1.00 92.06 88 ASP A C 1
ATOM 680 O O . ASP A 1 88 ? -0.329 7.040 5.162 1.00 92.06 88 ASP A O 1
ATOM 684 N N . VAL A 1 89 ? -0.755 9.232 4.902 1.00 90.75 89 VAL A N 1
ATOM 685 C CA . VAL A 1 89 ? -1.771 9.325 5.958 1.00 90.75 89 VAL A CA 1
ATOM 686 C C . VAL A 1 89 ? -2.921 10.221 5.512 1.00 90.75 89 VAL A C 1
ATOM 688 O O . VAL A 1 89 ? -2.762 11.431 5.393 1.00 90.75 89 VAL A O 1
ATOM 691 N N . ASP A 1 90 ? -4.108 9.631 5.391 1.00 90.44 90 ASP A N 1
ATOM 692 C CA . ASP A 1 90 ? -5.346 10.369 5.151 1.00 90.44 90 ASP A CA 1
ATOM 693 C C . ASP A 1 90 ? -6.087 10.659 6.454 1.00 90.44 90 ASP A C 1
ATOM 695 O O . ASP A 1 90 ? -6.144 9.825 7.361 1.00 90.44 90 ASP A O 1
ATOM 699 N N . PHE A 1 91 ? -6.758 11.805 6.525 1.00 91.12 91 PHE A N 1
ATOM 700 C CA . PHE A 1 91 ? -7.760 12.063 7.553 1.00 91.12 91 PHE A CA 1
ATOM 701 C C . PHE A 1 91 ? -9.142 11.657 7.046 1.00 91.12 91 PHE A C 1
ATOM 703 O O . PHE A 1 91 ? -9.704 12.287 6.154 1.00 91.12 91 PHE A O 1
ATOM 710 N N . VAL A 1 92 ? -9.702 10.600 7.634 1.00 89.12 92 VAL A N 1
ATOM 711 C CA . VAL A 1 92 ? -11.000 10.048 7.242 1.00 89.12 92 VAL A CA 1
ATOM 712 C C . VAL A 1 92 ? -12.073 10.537 8.217 1.00 89.12 92 VAL A C 1
ATOM 714 O O . VAL A 1 92 ? -12.028 10.165 9.399 1.00 89.12 92 VAL A O 1
ATOM 717 N N . PRO A 1 93 ? -13.036 11.361 7.764 1.00 88.12 93 PRO A N 1
ATOM 718 C CA . PRO A 1 93 ? -14.185 11.718 8.580 1.00 88.12 93 PRO A CA 1
ATOM 719 C C . PRO A 1 93 ? -15.097 10.498 8.759 1.00 88.12 93 PRO A C 1
ATOM 721 O O . PRO A 1 93 ? -15.410 9.779 7.810 1.00 88.12 93 PRO A O 1
ATOM 724 N N . ASP A 1 94 ? -15.520 10.257 9.994 1.00 84.75 94 ASP A N 1
ATOM 725 C CA . ASP A 1 94 ? -16.567 9.299 10.319 1.00 84.75 94 ASP A CA 1
ATOM 726 C C . ASP A 1 94 ? -17.919 9.993 10.140 1.00 84.75 94 ASP A C 1
ATOM 728 O O . ASP A 1 94 ? -18.237 10.958 10.838 1.00 84.75 94 ASP A O 1
ATOM 732 N N . ASN A 1 95 ? -18.722 9.486 9.204 1.00 81.44 95 ASN A N 1
ATOM 733 C CA . ASN A 1 95 ? -20.070 9.996 8.948 1.00 81.44 95 ASN A CA 1
ATOM 734 C C . ASN A 1 95 ? -21.024 9.750 10.131 1.00 81.44 95 ASN A C 1
ATOM 736 O O . ASN A 1 95 ? -22.146 10.254 10.138 1.00 81.44 95 ASN A O 1
ATOM 740 N N . ARG A 1 96 ? -20.608 8.962 11.130 1.00 81.25 96 ARG A N 1
ATOM 741 C CA . ARG A 1 96 ? -21.335 8.783 12.385 1.00 81.25 96 ARG A CA 1
ATOM 742 C C . ARG A 1 96 ? -21.018 9.956 13.308 1.00 81.25 96 ARG A C 1
ATOM 744 O O . ARG A 1 96 ? -19.911 10.076 13.828 1.00 81.25 96 ARG A O 1
ATOM 751 N N . GLY A 1 97 ? -22.011 10.810 13.524 1.00 80.88 97 GLY A N 1
ATOM 752 C CA . GLY A 1 97 ? -21.947 11.843 14.550 1.00 80.88 97 GLY A CA 1
ATOM 753 C C . GLY A 1 97 ? -22.290 11.290 15.932 1.00 80.88 97 GLY A C 1
ATOM 754 O O . GLY A 1 97 ? -23.033 10.317 16.065 1.00 80.88 97 GLY A O 1
ATOM 755 N N . ILE A 1 98 ? -21.775 11.943 16.967 1.00 82.50 98 ILE A N 1
ATOM 756 C CA . ILE A 1 98 ? -22.254 11.793 18.341 1.00 82.50 98 ILE A CA 1
ATOM 757 C C . ILE A 1 98 ? -22.745 13.151 18.830 1.00 82.50 98 ILE A C 1
ATOM 759 O O . ILE A 1 98 ? -22.113 14.174 18.566 1.00 82.50 98 ILE A O 1
ATOM 763 N N . VAL A 1 99 ? -23.876 13.181 19.534 1.00 86.25 99 VAL A N 1
ATOM 764 C CA . VAL A 1 99 ? -24.293 14.401 20.229 1.00 86.25 99 VAL A CA 1
ATOM 765 C C . VAL A 1 99 ? -23.423 14.530 21.468 1.00 86.25 99 VAL A C 1
ATOM 767 O O . VAL A 1 99 ? -23.446 13.664 22.342 1.00 86.25 99 VAL A O 1
ATOM 770 N N . LYS A 1 100 ? -22.634 15.597 21.522 1.00 84.50 100 LYS A N 1
ATOM 771 C CA . LYS A 1 100 ? -21.795 15.934 22.664 1.00 84.50 100 LYS A CA 1
ATOM 772 C C . LYS A 1 100 ? -22.081 17.381 23.038 1.00 84.50 100 LYS A C 1
ATOM 774 O O . LYS A 1 100 ? -22.047 18.251 22.173 1.00 84.50 100 LYS A O 1
ATOM 779 N N . ASP A 1 101 ? -22.428 17.608 24.301 1.00 88.75 101 ASP A N 1
ATOM 780 C CA . ASP A 1 101 ? -22.716 18.942 24.845 1.00 88.75 101 ASP A CA 1
ATOM 781 C C . ASP A 1 101 ? -23.811 19.704 24.063 1.00 88.75 101 ASP A C 1
ATOM 783 O O . ASP A 1 101 ? -23.765 20.920 23.920 1.00 88.75 101 ASP A O 1
ATOM 787 N N . GLY A 1 102 ? -24.798 18.979 23.519 1.00 88.94 102 GLY A N 1
ATOM 788 C CA . GLY A 1 102 ? -25.897 19.548 22.724 1.00 88.94 102 GLY A CA 1
ATOM 789 C C . GLY A 1 102 ? -25.587 19.772 21.238 1.00 88.94 102 GLY A C 1
ATOM 790 O O . GLY A 1 102 ? -26.488 20.141 20.489 1.00 88.94 102 GLY A O 1
ATOM 791 N N . PHE A 1 103 ? -24.362 19.493 20.780 1.00 87.44 103 PHE A N 1
ATOM 792 C CA . PHE A 1 103 ? -23.948 19.663 19.385 1.00 87.44 103 PHE A CA 1
ATOM 793 C C . PHE A 1 103 ? -23.684 18.324 18.694 1.00 87.44 103 PHE A C 1
ATOM 795 O O . PHE A 1 103 ? -23.066 17.420 19.265 1.00 87.44 103 PHE A O 1
ATOM 802 N N . LEU A 1 104 ? -24.102 18.205 17.428 1.00 87.19 104 LEU A N 1
ATOM 803 C CA . LEU A 1 104 ? -23.719 17.080 16.576 1.00 87.19 104 LEU A CA 1
ATOM 804 C C . LEU A 1 104 ? -22.227 17.196 16.239 1.00 87.19 104 LEU A C 1
ATOM 806 O O . LEU A 1 104 ? -21.824 18.021 15.423 1.00 87.19 104 LEU A O 1
ATOM 810 N N . SER A 1 105 ? -21.412 16.367 16.884 1.00 88.50 105 SER A N 1
ATOM 811 C C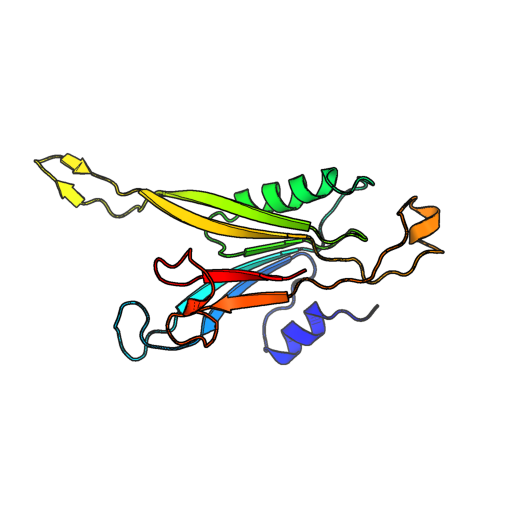A . SER A 1 105 ? -19.960 16.347 16.720 1.00 88.50 105 SER A CA 1
ATOM 812 C C . SER A 1 105 ? -19.534 15.153 15.870 1.00 88.50 105 SER A C 1
ATOM 814 O O . SER A 1 105 ? -19.922 14.014 16.140 1.00 88.50 105 SER A O 1
ATOM 816 N N . GLY A 1 106 ? -18.721 15.409 14.846 1.00 88.00 106 GLY A N 1
ATOM 817 C CA . GLY A 1 106 ? -18.091 14.372 14.028 1.00 88.00 106 GLY A CA 1
ATOM 818 C C . GLY A 1 106 ? -16.774 13.875 14.628 1.00 88.00 106 GLY A C 1
ATOM 819 O O . GLY A 1 106 ? -16.168 14.527 15.479 1.00 88.00 106 GLY A O 1
ATOM 820 N N . LYS A 1 107 ? -16.303 12.719 14.157 1.00 88.62 107 LYS A N 1
ATOM 821 C CA . LYS A 1 107 ? -14.982 12.177 14.493 1.00 88.62 107 LYS A CA 1
ATOM 822 C C . LYS A 1 107 ? -14.127 12.099 13.236 1.00 88.62 107 LYS A C 1
ATOM 824 O O . LYS A 1 107 ? -14.599 11.648 12.204 1.00 88.62 107 LYS A O 1
ATOM 829 N N . ILE A 1 108 ? -12.854 12.468 13.333 1.00 89.25 108 ILE A N 1
ATOM 830 C CA . ILE A 1 108 ? -11.867 12.260 12.267 1.00 89.25 108 ILE A CA 1
ATOM 831 C C . ILE A 1 108 ? -10.867 11.208 12.745 1.00 89.25 108 ILE A C 1
ATOM 833 O O . ILE A 1 108 ? -10.434 11.237 13.898 1.00 89.25 108 ILE A O 1
ATOM 837 N N . THR A 1 109 ? -10.520 10.256 11.879 1.00 88.25 109 THR A N 1
ATOM 838 C CA . THR A 1 109 ? -9.522 9.217 12.168 1.00 88.25 109 THR A CA 1
ATOM 839 C C . THR A 1 109 ? -8.397 9.284 11.143 1.00 88.25 109 THR A C 1
ATOM 841 O O . THR A 1 109 ? -8.659 9.335 9.946 1.00 88.25 109 THR A O 1
ATOM 844 N N . ALA A 1 110 ? -7.147 9.260 11.604 1.00 89.81 110 ALA A N 1
ATOM 845 C CA . ALA A 1 110 ? -5.996 9.110 10.721 1.00 89.81 110 ALA A CA 1
ATOM 846 C C . ALA A 1 110 ? -5.931 7.670 10.183 1.00 89.81 110 ALA A C 1
ATOM 848 O O . ALA A 1 110 ? -5.935 6.709 10.957 1.00 89.81 110 ALA A O 1
ATOM 849 N N . HIS A 1 111 ? -5.862 7.527 8.864 1.00 90.06 111 HIS A N 1
ATOM 850 C CA . HIS A 1 111 ? -5.743 6.264 8.148 1.00 90.06 111 HIS A CA 1
ATOM 851 C C . HIS A 1 111 ? -4.399 6.220 7.429 1.00 90.06 111 HIS A C 1
ATOM 853 O O . HIS A 1 111 ? -4.175 6.920 6.444 1.00 90.06 111 HIS A O 1
ATOM 859 N N . ARG A 1 112 ? -3.483 5.404 7.951 1.00 90.31 112 ARG A N 1
ATOM 860 C CA . ARG A 1 112 ? -2.168 5.188 7.349 1.00 90.31 112 ARG A CA 1
ATOM 861 C C . ARG A 1 112 ? -2.278 4.188 6.207 1.00 90.31 112 ARG A C 1
ATOM 863 O O . ARG A 1 112 ? -2.866 3.123 6.383 1.00 90.31 112 ARG A O 1
ATOM 870 N N . LYS A 1 113 ? -1.615 4.484 5.094 1.00 92.38 113 LYS A N 1
ATOM 871 C CA . LYS A 1 113 ? -1.481 3.575 3.957 1.00 92.38 113 LYS A CA 1
ATOM 872 C C . LYS A 1 113 ? -0.048 3.491 3.454 1.00 92.38 113 LYS A C 1
ATOM 874 O O . LYS A 1 113 ? 0.783 4.349 3.748 1.00 92.38 113 LYS A O 1
ATOM 879 N N . MET A 1 114 ? 0.218 2.463 2.657 1.00 94.38 114 MET A N 1
ATOM 880 C CA . MET A 1 114 ? 1.479 2.311 1.935 1.00 94.38 114 MET A CA 1
ATOM 881 C C . MET A 1 114 ? 1.270 2.520 0.437 1.00 94.38 114 MET A C 1
ATOM 883 O O . MET A 1 114 ? 0.503 1.798 -0.198 1.00 94.38 114 MET A O 1
ATOM 887 N N . LEU A 1 115 ? 1.976 3.489 -0.133 1.00 93.94 115 LEU A N 1
ATOM 888 C CA . LEU A 1 115 ? 2.073 3.700 -1.569 1.00 93.94 115 LEU A CA 1
ATOM 889 C C . LEU A 1 115 ? 3.250 2.877 -2.081 1.00 93.94 115 LEU A C 1
ATOM 891 O O . LEU A 1 115 ? 4.385 3.046 -1.632 1.00 93.94 115 LEU A O 1
ATOM 895 N N . VAL A 1 116 ? 2.970 1.958 -2.994 1.00 93.00 116 VAL A N 1
ATOM 896 C CA . VAL A 1 116 ? 3.928 0.988 -3.509 1.00 93.00 116 VAL A CA 1
ATOM 897 C C . VAL A 1 116 ? 4.027 1.155 -5.011 1.00 93.00 116 VAL A C 1
ATOM 899 O O . VAL A 1 116 ? 3.056 1.055 -5.753 1.00 93.00 116 VAL A O 1
ATOM 902 N N . LYS A 1 117 ? 5.236 1.382 -5.479 1.00 90.19 117 LYS A N 1
ATOM 903 C CA . LYS A 1 117 ? 5.577 1.351 -6.886 1.00 90.19 117 LYS A CA 1
ATOM 904 C C . LYS A 1 117 ? 6.348 0.067 -7.149 1.00 90.19 117 LYS A C 1
ATOM 906 O O . LYS A 1 117 ? 7.412 -0.134 -6.565 1.00 90.19 117 LYS A O 1
ATOM 911 N N . THR A 1 118 ? 5.805 -0.797 -7.995 1.00 88.12 118 THR A N 1
ATOM 912 C CA . THR A 1 118 ? 6.404 -2.093 -8.333 1.00 88.12 118 THR A CA 1
ATOM 913 C C . THR A 1 118 ? 7.294 -1.988 -9.568 1.00 88.12 118 THR A C 1
ATOM 915 O O . THR A 1 118 ? 7.239 -1.007 -10.310 1.00 88.12 118 THR A O 1
ATOM 918 N N . ASN A 1 119 ? 8.125 -3.008 -9.779 1.00 85.38 119 ASN A N 1
ATOM 919 C CA . ASN A 1 119 ? 9.045 -3.093 -10.908 1.00 85.38 119 ASN A CA 1
ATOM 920 C C . ASN A 1 119 ? 8.366 -3.681 -12.166 1.00 85.38 119 ASN A C 1
ATOM 922 O O . ASN A 1 119 ? 7.339 -4.352 -12.063 1.00 85.38 119 ASN A O 1
ATOM 926 N N . ALA A 1 120 ? 8.952 -3.462 -13.346 1.00 77.06 120 ALA A N 1
ATOM 927 C CA . ALA A 1 120 ? 8.431 -3.911 -14.640 1.00 77.06 120 ALA A CA 1
ATOM 928 C C . ALA A 1 120 ? 8.912 -5.312 -15.077 1.00 77.06 120 ALA A C 1
ATOM 930 O O . ALA A 1 120 ? 8.503 -5.782 -16.130 1.00 77.06 120 ALA A O 1
ATOM 931 N N . PHE A 1 121 ? 9.769 -5.995 -14.311 1.00 79.56 121 PHE A N 1
ATOM 932 C CA . PHE A 1 121 ? 10.360 -7.304 -14.666 1.00 79.56 121 PHE A CA 1
ATOM 933 C C . PHE A 1 121 ? 11.003 -7.381 -16.069 1.00 79.56 121 PHE A C 1
ATOM 935 O O . PHE A 1 121 ? 11.160 -8.460 -16.641 1.00 79.56 121 PHE A O 1
ATOM 942 N N . LEU A 1 122 ? 11.413 -6.241 -16.626 1.00 78.88 122 LEU A N 1
ATOM 943 C CA . LEU A 1 122 ? 12.067 -6.150 -17.926 1.00 78.88 122 LEU A CA 1
ATOM 944 C C . LEU A 1 122 ? 13.571 -5.941 -17.733 1.00 78.88 122 LEU A C 1
ATOM 946 O O . LEU A 1 122 ? 14.006 -5.006 -17.057 1.00 78.88 122 LEU A O 1
ATOM 950 N N . LYS A 1 123 ? 14.372 -6.810 -18.358 1.00 82.69 123 LYS A N 1
ATOM 951 C CA . LYS A 1 123 ? 15.826 -6.624 -18.453 1.00 82.69 123 LYS A CA 1
ATOM 952 C C . LYS A 1 123 ? 16.150 -5.430 -19.352 1.00 82.69 123 LYS A C 1
ATOM 954 O O . LYS A 1 123 ? 15.334 -5.008 -20.170 1.00 82.69 123 LYS A O 1
ATOM 959 N N . TRP A 1 124 ? 17.354 -4.891 -19.187 1.00 83.31 124 TRP A N 1
ATOM 960 C CA . TRP A 1 124 ? 17.858 -3.833 -20.056 1.00 83.31 124 TRP A CA 1
ATOM 961 C C . TRP A 1 124 ? 18.096 -4.350 -21.486 1.00 83.31 124 TRP A C 1
ATOM 963 O O . TRP A 1 124 ? 18.449 -5.517 -21.663 1.00 83.31 124 TRP A O 1
ATOM 973 N N . GLY A 1 125 ? 17.885 -3.487 -22.482 1.00 85.69 125 GLY A N 1
ATOM 974 C CA . GLY A 1 125 ? 17.848 -3.832 -23.908 1.00 85.69 125 GLY A CA 1
ATOM 975 C C . GLY A 1 125 ? 16.441 -3.736 -24.517 1.00 85.69 125 GLY A C 1
ATOM 976 O O . GLY A 1 125 ? 15.443 -3.576 -23.807 1.00 85.69 125 GLY A O 1
ATOM 977 N N . GLY A 1 126 ? 16.346 -3.814 -25.848 1.00 87.12 126 GLY A N 1
ATOM 978 C CA . GLY A 1 126 ? 15.070 -3.815 -26.577 1.00 87.12 126 GLY A CA 1
ATOM 979 C C . GLY A 1 126 ? 14.176 -2.626 -26.205 1.00 87.12 126 GLY A C 1
ATOM 980 O O . GLY A 1 126 ? 14.618 -1.481 -26.241 1.00 87.12 126 GLY A O 1
ATOM 981 N N . TYR A 1 127 ? 12.932 -2.891 -25.789 1.00 82.56 127 TYR A N 1
ATOM 982 C CA . TYR A 1 127 ? 11.981 -1.853 -25.363 1.00 82.56 127 TYR A CA 1
ATOM 983 C C . TYR A 1 127 ? 12.525 -0.947 -24.246 1.00 82.56 127 TYR A C 1
ATOM 985 O O . TYR A 1 127 ? 12.297 0.262 -24.272 1.00 82.56 127 TYR A O 1
ATOM 993 N N . ALA A 1 128 ? 13.255 -1.510 -23.277 1.00 82.06 128 ALA A N 1
ATOM 994 C CA . ALA A 1 128 ? 13.786 -0.752 -22.147 1.00 82.06 128 ALA A CA 1
ATOM 995 C C . ALA A 1 128 ? 14.823 0.282 -22.609 1.00 82.06 128 ALA A C 1
ATOM 997 O O . ALA A 1 128 ? 14.766 1.450 -22.226 1.00 82.06 128 ALA A O 1
ATOM 998 N N . GLU A 1 129 ? 15.734 -0.147 -23.481 1.00 86.50 129 GLU A N 1
ATOM 999 C CA . GLU A 1 129 ? 16.787 0.695 -24.046 1.00 86.50 129 GLU A CA 1
ATOM 1000 C C . GLU A 1 129 ? 16.215 1.721 -25.032 1.00 86.50 129 GLU A C 1
ATOM 1002 O O . GLU A 1 129 ? 16.460 2.917 -24.882 1.00 86.50 129 GLU A O 1
ATOM 1007 N N . MET A 1 130 ? 15.351 1.289 -25.959 1.00 84.50 130 MET A N 1
ATOM 1008 C CA . MET A 1 130 ? 14.657 2.179 -26.899 1.00 84.50 130 MET A CA 1
ATOM 1009 C C . MET A 1 130 ? 13.796 3.232 -26.184 1.00 84.50 130 MET A C 1
ATOM 1011 O O . MET A 1 130 ? 13.664 4.360 -26.655 1.00 84.50 130 MET A O 1
ATOM 1015 N N . GLY A 1 131 ? 13.207 2.878 -25.038 1.00 81.44 131 GLY A N 1
ATOM 1016 C CA . GLY A 1 131 ? 12.386 3.772 -24.220 1.00 81.44 131 GLY A CA 1
ATOM 1017 C C . GLY A 1 131 ? 13.180 4.761 -23.356 1.00 81.44 131 GLY A C 1
ATOM 1018 O O . GLY A 1 131 ? 12.580 5.667 -22.762 1.00 81.44 131 GLY A O 1
ATOM 1019 N N . GLY A 1 132 ? 14.510 4.618 -23.292 1.00 82.88 132 GLY A N 1
ATOM 1020 C CA . GLY A 1 132 ? 15.389 5.421 -22.441 1.00 82.88 132 GLY A CA 1
ATOM 1021 C C . GLY A 1 132 ? 15.261 5.089 -20.952 1.00 82.88 132 GLY A C 1
ATOM 1022 O O . GLY A 1 132 ? 15.434 5.972 -20.110 1.00 82.88 132 GLY A O 1
ATOM 1023 N N . PHE A 1 133 ? 14.904 3.846 -20.617 1.00 81.31 133 PHE A N 1
ATOM 1024 C CA . PHE A 1 133 ? 14.837 3.373 -19.238 1.00 81.31 133 PHE A CA 1
ATOM 1025 C C . PHE A 1 133 ? 16.216 2.878 -18.771 1.00 81.31 133 PHE A C 1
ATOM 1027 O O . PHE A 1 133 ? 16.915 2.189 -19.520 1.00 81.31 133 PHE A O 1
ATOM 1034 N N . PRO A 1 134 ? 16.630 3.197 -17.530 1.00 82.12 134 PRO A N 1
ATOM 1035 C CA . PRO A 1 134 ? 17.866 2.658 -16.981 1.00 82.12 134 PRO A CA 1
ATOM 1036 C C . PRO A 1 134 ? 17.745 1.142 -16.743 1.00 82.12 134 PRO A C 1
ATOM 1038 O O . PRO A 1 134 ? 16.627 0.618 -16.643 1.00 82.12 134 PRO A O 1
ATOM 1041 N N . PRO A 1 135 ? 18.874 0.425 -16.605 1.00 85.25 135 PRO A N 1
ATOM 1042 C CA . PRO A 1 135 ? 18.862 -0.962 -16.158 1.00 85.25 135 PRO A CA 1
ATOM 1043 C C . PRO A 1 135 ? 18.075 -1.143 -14.853 1.00 85.25 135 PRO A C 1
ATOM 1045 O O . PRO A 1 135 ? 18.122 -0.288 -13.965 1.00 85.25 135 PRO A O 1
ATOM 1048 N N . SER A 1 136 ? 17.355 -2.262 -14.755 1.00 82.00 136 SER A N 1
ATOM 1049 C CA . SER A 1 136 ? 16.577 -2.643 -13.574 1.00 82.00 136 SER A CA 1
ATOM 1050 C C . SER A 1 136 ? 17.280 -3.745 -12.791 1.00 82.00 136 SER A C 1
ATOM 1052 O O . SER A 1 136 ? 17.846 -4.660 -13.388 1.00 82.00 136 SER A O 1
ATOM 1054 N N . ASP A 1 137 ? 17.179 -3.692 -11.467 1.00 82.31 137 ASP A N 1
ATOM 1055 C CA . ASP A 1 137 ? 17.603 -4.751 -10.546 1.00 82.31 137 ASP A CA 1
ATOM 1056 C C . ASP A 1 137 ? 16.557 -5.875 -10.397 1.00 82.31 137 ASP A C 1
ATOM 1058 O O . ASP A 1 137 ? 16.811 -6.864 -9.719 1.00 82.31 137 ASP A O 1
ATOM 1062 N N . LEU A 1 138 ? 15.390 -5.742 -11.048 1.00 84.69 138 LEU A N 1
ATOM 1063 C CA . LEU A 1 138 ? 14.255 -6.675 -10.977 1.00 84.69 138 LEU A CA 1
ATOM 1064 C C . LEU A 1 138 ? 13.739 -6.922 -9.545 1.00 84.69 138 LEU A C 1
ATOM 1066 O O . LEU A 1 138 ? 13.010 -7.887 -9.301 1.00 84.69 138 LEU A O 1
ATOM 1070 N N . THR A 1 139 ? 14.075 -6.029 -8.609 1.00 88.12 139 THR A N 1
ATOM 1071 C CA . THR A 1 139 ? 13.656 -6.117 -7.209 1.00 88.12 139 THR A CA 1
ATOM 1072 C C . THR A 1 139 ? 12.135 -6.115 -7.105 1.00 88.12 139 THR A C 1
ATOM 1074 O O . THR A 1 139 ? 11.446 -5.400 -7.838 1.00 88.12 139 THR A O 1
ATOM 1077 N N . THR A 1 140 ? 11.606 -6.920 -6.185 1.00 88.88 140 THR A N 1
ATOM 1078 C CA . THR A 1 140 ? 10.166 -7.076 -5.960 1.00 88.88 140 THR A CA 1
ATOM 1079 C C . THR A 1 140 ? 9.820 -6.638 -4.543 1.00 88.88 140 THR A C 1
ATOM 1081 O O . THR A 1 140 ? 10.296 -7.269 -3.600 1.00 88.88 140 THR A O 1
ATOM 1084 N N . PRO A 1 141 ? 8.975 -5.607 -4.360 1.00 91.25 141 PRO A N 1
ATOM 1085 C CA . PRO A 1 141 ? 8.539 -5.228 -3.027 1.00 91.25 141 PRO A CA 1
ATOM 1086 C C . PRO A 1 141 ? 7.655 -6.326 -2.429 1.00 91.25 141 PRO A C 1
ATOM 1088 O O . PRO A 1 141 ? 6.719 -6.810 -3.069 1.00 91.25 141 PRO A O 1
ATOM 1091 N N . LEU A 1 142 ? 7.915 -6.682 -1.176 1.00 91.88 142 LEU A N 1
ATOM 1092 C CA . LEU A 1 142 ? 7.126 -7.637 -0.411 1.00 91.88 142 LEU A CA 1
ATOM 1093 C C . LEU A 1 142 ? 6.188 -6.887 0.538 1.00 91.88 142 LEU A C 1
ATOM 1095 O O . LEU A 1 142 ? 6.636 -6.197 1.455 1.00 91.88 142 LEU A O 1
ATOM 1099 N N . ILE A 1 143 ? 4.878 -7.031 0.319 1.00 92.62 143 ILE A N 1
ATOM 1100 C CA . ILE A 1 143 ? 3.829 -6.405 1.134 1.00 92.62 143 ILE A CA 1
ATOM 1101 C C . ILE A 1 143 ? 3.371 -7.394 2.210 1.00 92.62 143 ILE A C 1
ATOM 1103 O O . ILE A 1 143 ? 2.814 -8.448 1.913 1.00 92.62 143 ILE A O 1
ATOM 1107 N N . GLN A 1 144 ? 3.581 -7.038 3.473 1.00 91.81 144 GLN A N 1
ATOM 1108 C CA . GLN A 1 144 ? 3.170 -7.801 4.646 1.00 91.81 144 GLN A CA 1
ATOM 1109 C C . GLN A 1 144 ? 1.918 -7.186 5.262 1.00 91.81 144 GLN A C 1
ATOM 1111 O O . GLN A 1 144 ? 1.910 -6.019 5.662 1.00 91.81 144 GLN A O 1
ATOM 1116 N N . LEU A 1 145 ? 0.873 -8.002 5.384 1.00 91.19 145 LEU A N 1
ATOM 1117 C CA . LEU A 1 145 ? -0.346 -7.663 6.111 1.00 91.19 145 LEU A CA 1
ATOM 1118 C C . LEU A 1 145 ? -0.233 -8.230 7.524 1.00 91.19 145 LEU A C 1
ATOM 1120 O O . LEU A 1 145 ? -0.148 -9.444 7.710 1.00 91.19 145 LEU A O 1
ATOM 1124 N N . LEU A 1 146 ? -0.190 -7.345 8.514 1.00 90.56 146 LEU A N 1
ATOM 1125 C CA . LEU A 1 146 ? 0.085 -7.701 9.898 1.00 90.56 146 LEU A CA 1
ATOM 1126 C C . LEU A 1 146 ? -1.139 -7.459 10.781 1.00 90.56 146 LEU A C 1
ATOM 1128 O O . LEU A 1 146 ? -1.814 -6.429 10.708 1.00 90.56 146 LEU A O 1
ATOM 1132 N N . THR A 1 147 ? -1.383 -8.428 11.652 1.00 89.31 147 THR A N 1
ATOM 1133 C CA . THR A 1 147 ? -2.412 -8.430 12.696 1.00 89.31 147 THR A CA 1
ATOM 1134 C C . THR A 1 147 ? -1.730 -8.593 14.057 1.00 89.31 147 THR A C 1
ATOM 1136 O O . THR A 1 147 ? -0.578 -9.031 14.087 1.00 89.31 147 THR A O 1
ATOM 1139 N N . PRO A 1 148 ? -2.407 -8.319 15.186 1.00 86.69 148 PRO A N 1
ATOM 1140 C CA . PRO A 1 148 ? -1.857 -8.558 16.522 1.00 86.69 148 PRO A CA 1
ATOM 1141 C C . PRO A 1 148 ? -1.325 -9.976 16.769 1.00 86.69 148 PRO A C 1
ATOM 1143 O O . PRO A 1 148 ? -0.478 -10.175 17.628 1.00 86.69 148 PRO A O 1
ATOM 1146 N N . GLN A 1 149 ? -1.806 -10.964 16.013 1.00 85.75 149 GLN A N 1
ATOM 1147 C CA . GLN A 1 149 ? -1.384 -12.361 16.103 1.00 85.75 149 GLN A CA 1
ATOM 1148 C C . GLN A 1 149 ? -0.203 -12.703 15.176 1.00 85.75 149 GLN A C 1
ATOM 1150 O O . GLN A 1 149 ? 0.312 -13.820 15.208 1.00 85.75 149 GLN A O 1
ATOM 1155 N N . SER A 1 150 ? 0.226 -11.779 14.314 1.00 87.81 150 SER 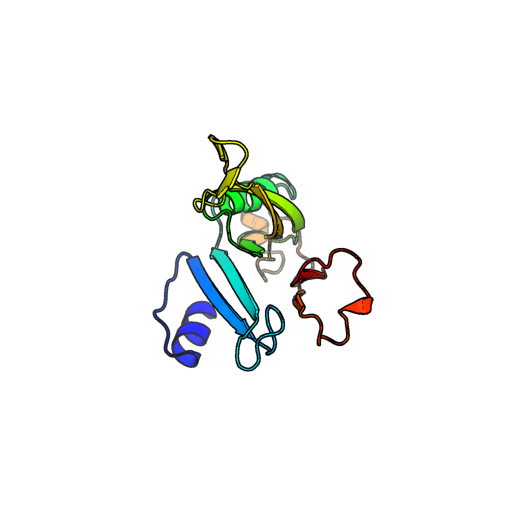A N 1
ATOM 1156 C CA . SER A 1 150 ? 1.334 -11.999 13.384 1.00 87.81 150 SER A CA 1
ATOM 1157 C C . SER A 1 150 ? 2.671 -12.058 14.132 1.00 87.81 150 SER A C 1
ATOM 1159 O O . SER A 1 150 ? 2.939 -11.233 14.996 1.00 87.81 150 SER A O 1
ATOM 1161 N N . LYS A 1 151 ? 3.572 -12.974 13.745 1.00 88.38 151 LYS A N 1
ATOM 1162 C CA . LYS A 1 151 ? 4.900 -13.128 14.385 1.00 88.38 151 LYS A CA 1
ATOM 1163 C C . LYS A 1 151 ? 5.729 -11.838 14.397 1.00 88.38 151 LYS A C 1
ATOM 1165 O O . LYS A 1 151 ? 6.436 -11.568 15.356 1.00 88.38 151 LYS A O 1
ATOM 1170 N N . LEU A 1 152 ? 5.625 -11.050 13.326 1.00 86.56 152 LEU A N 1
ATOM 1171 C CA . LEU A 1 152 ? 6.339 -9.781 13.162 1.00 86.56 152 LEU A CA 1
ATOM 1172 C C . LEU A 1 152 ? 5.586 -8.586 13.760 1.00 86.56 152 LEU A C 1
ATOM 1174 O O . LEU A 1 152 ? 6.017 -7.450 13.585 1.00 86.56 152 LEU A O 1
ATOM 1178 N N . TRP A 1 153 ? 4.452 -8.810 14.436 1.00 85.88 153 TRP A N 1
ATOM 1179 C CA . TRP A 1 153 ? 3.661 -7.726 15.012 1.00 85.88 153 TRP A CA 1
ATOM 1180 C C . TRP A 1 153 ? 4.496 -6.894 15.969 1.00 85.88 153 TRP A C 1
ATOM 1182 O O . TRP A 1 153 ? 4.454 -5.672 15.898 1.00 85.88 153 TRP A O 1
ATOM 1192 N N . GLU A 1 154 ? 5.312 -7.531 16.816 1.00 85.06 154 GLU A N 1
ATOM 1193 C CA . GLU A 1 154 ? 6.084 -6.797 17.815 1.00 85.06 154 GLU A CA 1
ATOM 1194 C C . GLU A 1 154 ? 7.200 -5.918 17.243 1.00 85.06 154 GLU A C 1
ATOM 1196 O O . GLU A 1 154 ? 7.522 -4.882 17.819 1.00 85.06 154 GLU A O 1
ATOM 1201 N N . THR A 1 155 ? 7.684 -6.251 16.050 1.00 85.31 155 THR A N 1
ATOM 1202 C CA . THR A 1 155 ? 8.838 -5.624 15.400 1.00 85.31 155 THR A CA 1
ATOM 1203 C C . THR A 1 155 ? 8.576 -4.201 14.887 1.00 85.31 155 THR A C 1
ATOM 1205 O O . THR A 1 155 ? 9.526 -3.460 14.648 1.00 85.31 155 THR A O 1
ATOM 1208 N N . TYR A 1 156 ? 7.317 -3.784 14.716 1.00 78.56 156 TYR A N 1
ATOM 1209 C CA . TYR A 1 156 ? 6.987 -2.545 13.998 1.00 78.56 156 TYR A CA 1
ATOM 1210 C C . TYR A 1 156 ? 6.130 -1.565 14.814 1.00 78.56 156 TYR A C 1
ATOM 1212 O O . TYR A 1 156 ? 4.981 -1.877 15.060 1.00 78.56 156 TYR A O 1
ATOM 1220 N N . PRO A 1 157 ? 6.596 -0.364 15.196 1.00 65.62 157 PRO A N 1
ATOM 1221 C CA . PRO A 1 157 ? 5.961 0.468 16.237 1.00 65.62 157 PRO A CA 1
ATOM 1222 C C . PRO A 1 157 ? 4.585 1.100 15.906 1.00 65.62 157 PRO A C 1
ATOM 1224 O O . PRO A 1 157 ? 3.900 1.594 16.798 1.00 65.62 157 PRO A O 1
ATOM 1227 N N . ASP A 1 158 ? 4.137 1.090 14.654 1.00 64.44 158 ASP A N 1
ATOM 1228 C CA . ASP A 1 158 ? 2.894 1.699 14.158 1.00 64.44 158 ASP A CA 1
ATOM 1229 C C . ASP A 1 158 ? 1.691 0.734 14.234 1.00 64.44 158 ASP A C 1
ATOM 1231 O O . ASP A 1 158 ? 1.320 0.105 13.243 1.00 64.44 158 ASP A O 1
ATOM 1235 N N . LYS A 1 159 ? 1.065 0.606 15.420 1.00 61.72 159 LYS A N 1
ATOM 1236 C CA . LYS A 1 159 ? 0.121 -0.498 15.721 1.00 61.72 159 LYS A CA 1
ATOM 1237 C C . LYS A 1 159 ? -1.206 -0.108 16.385 1.00 61.72 159 LYS A C 1
ATOM 1239 O O . LYS A 1 159 ? -1.499 -0.541 17.497 1.00 61.72 159 LYS A O 1
ATOM 1244 N N . ALA A 1 160 ? -2.082 0.641 15.717 1.00 60.72 160 ALA A N 1
ATOM 1245 C CA . ALA A 1 160 ? -3.392 0.909 16.328 1.00 60.72 160 ALA A CA 1
ATOM 1246 C C . ALA A 1 160 ? -4.311 -0.336 16.347 1.00 60.72 160 ALA A C 1
ATOM 1248 O O . ALA A 1 160 ? -4.952 -0.604 17.362 1.00 60.72 160 ALA A O 1
ATOM 1249 N N . ARG A 1 161 ? -4.420 -1.086 15.233 1.00 77.38 161 ARG A N 1
ATOM 1250 C CA . ARG A 1 161 ? -5.354 -2.237 15.091 1.00 77.38 161 ARG A CA 1
ATOM 1251 C C . ARG A 1 161 ? -4.923 -3.300 14.072 1.00 77.38 161 ARG A C 1
ATOM 1253 O O . ARG A 1 161 ? -5.161 -4.479 14.289 1.00 77.38 161 ARG A O 1
ATOM 1260 N N . LYS A 1 162 ? -4.319 -2.873 12.965 1.00 86.50 162 LYS A N 1
ATOM 1261 C CA . LYS A 1 162 ? -3.705 -3.675 11.893 1.00 86.50 162 LYS A CA 1
ATOM 1262 C C . LYS A 1 162 ? -2.574 -2.843 11.284 1.00 86.50 162 LYS A C 1
ATOM 1264 O O . LYS A 1 162 ? -2.585 -1.624 11.466 1.00 86.50 162 LYS A O 1
ATOM 1269 N N . ALA A 1 163 ? -1.637 -3.467 10.579 1.00 88.44 163 ALA A N 1
ATOM 1270 C CA . ALA A 1 163 ? -0.534 -2.756 9.938 1.00 88.44 163 ALA A CA 1
ATOM 1271 C C . ALA A 1 163 ? -0.225 -3.324 8.550 1.00 88.44 163 ALA A C 1
ATOM 1273 O O . ALA A 1 163 ? -0.406 -4.515 8.298 1.00 88.44 163 ALA A O 1
ATOM 1274 N N . VAL A 1 164 ? 0.263 -2.458 7.663 1.00 90.06 164 VAL A N 1
ATOM 1275 C CA . VAL A 1 164 ? 0.828 -2.849 6.370 1.00 90.06 164 VAL A CA 1
ATOM 1276 C C . VAL A 1 164 ? 2.286 -2.435 6.343 1.00 90.06 164 VAL A C 1
ATOM 1278 O O . VAL A 1 164 ? 2.608 -1.271 6.585 1.00 90.06 164 VAL A O 1
ATOM 1281 N N . LYS A 1 165 ? 3.165 -3.394 6.053 1.00 91.19 165 LYS A N 1
ATOM 1282 C CA . LYS A 1 165 ? 4.604 -3.177 5.912 1.00 91.19 165 LYS A CA 1
ATOM 1283 C C . LYS A 1 165 ? 5.070 -3.581 4.539 1.00 91.19 165 LYS A C 1
ATOM 1285 O O . LYS A 1 165 ? 4.550 -4.525 3.964 1.00 91.19 165 LYS A O 1
ATOM 1290 N N . VAL A 1 166 ? 6.040 -2.846 4.019 1.00 90.75 166 VAL A N 1
ATOM 1291 C CA . VAL A 1 166 ? 6.605 -3.121 2.705 1.00 90.75 166 VAL A CA 1
ATOM 1292 C C . VAL A 1 166 ? 8.112 -3.176 2.848 1.00 90.75 166 VAL A C 1
ATOM 1294 O O . VAL A 1 166 ? 8.713 -2.258 3.406 1.00 90.75 166 VAL A O 1
ATOM 1297 N N . ILE A 1 167 ? 8.685 -4.277 2.383 1.00 89.75 167 ILE A N 1
ATOM 1298 C CA . ILE A 1 167 ? 10.123 -4.526 2.335 1.00 89.75 167 ILE A CA 1
ATOM 1299 C C . ILE A 1 167 ? 10.520 -4.459 0.861 1.00 89.75 167 ILE A C 1
ATOM 1301 O O . ILE A 1 167 ? 9.815 -5.024 0.025 1.00 89.75 167 ILE A O 1
ATOM 1305 N N . VAL A 1 168 ? 11.590 -3.731 0.550 1.00 85.88 168 VAL A N 1
ATOM 1306 C CA . VAL A 1 168 ? 12.175 -3.633 -0.796 1.00 85.88 168 VAL A CA 1
ATOM 1307 C C . VAL A 1 168 ? 13.497 -4.369 -0.792 1.00 85.88 168 VAL A C 1
ATOM 1309 O O . VAL A 1 168 ? 14.255 -4.148 0.179 1.00 85.88 168 VAL A O 1
#

Foldseek 3Di:
DDDVQVVVCVVVVHDRDQFKDKDWDFDDACQVPDGPGTDIAIEIEGAADDQDADPVVRLVVLVVVCVVCVQHQEYEYEHAQDKDKDKDKDWDKDPDFDQDPNDGDIDTDIRIHMRIYAHPQDAPDDPCVVSVHDGHPNDGKDKDKAAPPDPCQVVDDPCPGIHIDIDD

Organism: NCBI:txid1070528

Radius of gyration: 18.81 Å; chains: 1; bounding box: 45×39×52 Å